Protein AF-A0A2E1HGJ3-F1 (afdb_monomer_lite)

Foldseek 3Di:
DDDDDDDDDPDDDPPPPDDDPDDPPPPPPPQLPLPPCPDPDDDDDPDDDDPDDDPPPPDPDPDDDPPPDPPPPPVPPPPPPPQDDPSNLVSQLVSQCVVVPVDPLSSQLSNQLVVQLCVQAGPVLVVQQSVLSNLLVDDDPSNVVSCVDPSNCVSVVSSVVSNVVSCVVRVD

pLDDT: mean 72.43, std 24.27, range [30.48, 98.19]

Secondary structure (DSSP, 8-state):
---------------------------------------------------PPP---------S---------------S--SS-HHHHHHHHHHHHHHHTS-HHHHHHHHHHHHHHHHHS-HHHHHHHHHHHHHTTS-SHHHHHHHHSHHHHHHHHHHHHHHHHHHHHH--

Structure (mmCIF, N/CA/C/O backbone):
data_AF-A0A2E1HGJ3-F1
#
_entry.id   AF-A0A2E1HGJ3-F1
#
loop_
_atom_site.group_PDB
_atom_site.id
_atom_site.type_symbol
_atom_site.label_atom_id
_atom_site.label_alt_id
_atom_site.label_comp_id
_atom_site.label_asym_id
_atom_site.label_entity_id
_atom_site.label_seq_id
_atom_site.pdbx_PDB_ins_code
_atom_site.Cartn_x
_atom_site.Cartn_y
_atom_site.Cartn_z
_atom_site.occupancy
_atom_site.B_iso_or_equiv
_atom_site.auth_seq_id
_atom_site.auth_comp_id
_atom_site.auth_asym_id
_atom_site.auth_atom_id
_atom_site.pdbx_PDB_model_num
ATOM 1 N N . MET A 1 1 ? 18.478 40.260 78.331 1.00 57.03 1 MET A N 1
ATOM 2 C CA . MET A 1 1 ? 17.108 39.744 78.140 1.00 57.03 1 MET A CA 1
ATOM 3 C C . MET A 1 1 ? 16.727 39.895 76.670 1.00 57.03 1 MET A C 1
ATOM 5 O O . MET A 1 1 ? 16.330 40.987 76.314 1.00 57.03 1 MET A O 1
ATOM 9 N N . GLN A 1 2 ? 16.928 38.871 75.825 1.00 48.34 2 GLN A N 1
ATOM 10 C CA . GLN A 1 2 ? 16.143 38.625 74.597 1.00 48.34 2 GLN A CA 1
ATOM 11 C C . GLN A 1 2 ? 16.548 37.272 73.971 1.00 48.34 2 GLN A C 1
ATOM 13 O O . GLN A 1 2 ? 17.575 37.146 73.321 1.00 48.34 2 GLN A O 1
ATOM 18 N N . ARG A 1 3 ? 15.727 36.268 74.282 1.00 54.94 3 ARG A N 1
ATOM 19 C CA . ARG A 1 3 ? 15.224 35.148 73.465 1.00 54.94 3 ARG A CA 1
ATOM 20 C C . ARG A 1 3 ? 16.126 34.419 72.452 1.00 54.94 3 ARG A C 1
ATOM 22 O O . ARG A 1 3 ? 16.532 34.952 71.430 1.00 54.94 3 ARG A O 1
ATOM 29 N N . ALA A 1 4 ? 16.215 33.112 72.707 1.00 54.25 4 ALA A N 1
ATOM 30 C CA . ALA A 1 4 ? 16.371 32.031 71.744 1.00 54.25 4 ALA A CA 1
ATOM 31 C C . ALA A 1 4 ? 15.448 32.164 70.522 1.00 54.25 4 ALA A C 1
ATOM 33 O O . ALA A 1 4 ? 14.306 32.579 70.693 1.00 54.25 4 ALA A O 1
ATOM 34 N N . ILE A 1 5 ? 15.923 31.707 69.358 1.00 64.44 5 ILE A N 1
ATOM 35 C CA . ILE A 1 5 ? 15.198 30.885 68.372 1.00 64.44 5 ILE A CA 1
ATOM 36 C C . ILE A 1 5 ? 16.269 30.186 67.521 1.00 64.44 5 ILE A C 1
ATOM 38 O O . ILE A 1 5 ? 17.059 30.834 66.838 1.00 64.44 5 ILE A O 1
ATOM 42 N N . GLY A 1 6 ? 16.303 28.856 67.600 1.00 47.06 6 GLY A N 1
ATOM 43 C CA . GLY A 1 6 ? 16.944 28.014 66.600 1.00 47.06 6 GLY A CA 1
ATOM 44 C C . GLY A 1 6 ? 16.008 27.801 65.410 1.00 47.06 6 GLY A C 1
ATOM 45 O O . GLY A 1 6 ? 14.801 27.654 65.584 1.00 47.06 6 GLY A O 1
ATOM 46 N N . ALA A 1 7 ? 16.582 27.762 64.214 1.00 56.44 7 ALA A N 1
ATOM 47 C CA . ALA A 1 7 ? 15.978 27.215 63.003 1.00 56.44 7 ALA A CA 1
ATOM 48 C C . ALA A 1 7 ? 17.142 26.600 62.209 1.00 56.44 7 ALA A C 1
ATOM 50 O O . ALA A 1 7 ? 18.024 27.305 61.735 1.00 56.44 7 ALA A O 1
ATOM 51 N N . ALA A 1 8 ? 17.373 25.300 62.379 1.00 51.16 8 ALA A N 1
ATOM 52 C CA . ALA A 1 8 ? 16.822 24.264 61.508 1.00 51.16 8 ALA A CA 1
ATOM 53 C C . ALA A 1 8 ? 17.373 24.401 60.080 1.00 51.16 8 ALA A C 1
ATOM 55 O O . ALA A 1 8 ? 16.848 25.137 59.248 1.00 51.16 8 ALA A O 1
ATOM 56 N N . LEU A 1 9 ? 18.467 23.667 59.848 1.00 47.12 9 LEU A N 1
ATOM 57 C CA . LEU A 1 9 ? 19.022 23.370 58.537 1.00 47.12 9 LEU A CA 1
ATOM 58 C C . LEU A 1 9 ? 17.914 22.815 57.632 1.00 47.12 9 LEU A C 1
ATOM 60 O O . LEU A 1 9 ? 17.388 21.731 57.884 1.00 47.12 9 LEU A O 1
ATOM 64 N N . LEU A 1 10 ? 17.602 23.528 56.553 1.00 51.03 10 LEU A N 1
ATOM 65 C CA . LEU A 1 10 ? 16.876 22.965 55.422 1.00 51.03 10 LEU A CA 1
ATOM 66 C C . LEU A 1 10 ? 17.868 22.171 54.569 1.00 51.03 10 LEU A C 1
ATOM 68 O O . LEU A 1 10 ? 18.541 22.706 53.691 1.00 51.03 10 LEU A O 1
ATOM 72 N N . ALA A 1 11 ? 17.954 20.876 54.861 1.00 49.97 11 ALA A N 1
ATOM 73 C CA . ALA A 1 11 ? 18.394 19.882 53.900 1.00 49.97 11 ALA A CA 1
ATOM 74 C C . ALA A 1 11 ? 17.295 19.743 52.836 1.00 49.97 11 ALA A C 1
ATOM 76 O O . ALA A 1 11 ? 16.207 19.244 53.119 1.00 49.97 11 ALA A O 1
ATOM 77 N N . ALA A 1 12 ? 17.565 20.220 51.624 1.00 53.59 12 ALA A N 1
ATOM 78 C CA . ALA A 1 12 ? 16.748 19.930 50.455 1.00 53.59 12 ALA A CA 1
ATOM 79 C C . ALA A 1 12 ? 17.093 18.516 49.952 1.00 53.59 12 ALA A C 1
ATOM 81 O O . ALA A 1 12 ? 18.246 18.285 49.580 1.00 53.59 12 ALA A O 1
ATOM 82 N N . PRO A 1 13 ? 16.153 17.554 49.923 1.00 55.56 13 PRO A N 1
ATOM 83 C CA . PRO A 1 13 ? 16.384 16.304 49.226 1.00 55.56 13 PRO A CA 1
ATOM 84 C C . PRO A 1 13 ? 16.194 16.531 47.723 1.00 55.56 13 PRO A C 1
ATOM 86 O O . PRO A 1 13 ? 15.149 17.002 47.269 1.00 55.56 13 PRO A O 1
ATOM 89 N N . MET A 1 14 ? 17.224 16.182 46.951 1.00 49.69 14 MET A N 1
ATOM 90 C CA . MET A 1 14 ? 17.119 15.978 45.512 1.00 49.69 14 MET A CA 1
ATOM 91 C C . MET A 1 14 ? 16.045 14.924 45.229 1.00 49.69 14 MET A C 1
ATOM 93 O O . MET A 1 14 ? 16.241 13.735 45.480 1.00 49.69 14 MET A O 1
ATOM 97 N N . LEU A 1 15 ? 14.916 15.368 44.683 1.00 54.06 15 LEU A N 1
ATOM 98 C CA . LEU A 1 15 ? 13.947 14.505 44.022 1.00 54.06 15 LEU A CA 1
ATOM 99 C C . LEU A 1 15 ? 14.570 13.987 42.721 1.00 54.06 15 LEU A C 1
ATOM 101 O O . LEU A 1 15 ? 14.522 14.629 41.674 1.00 54.06 15 LEU A O 1
ATOM 105 N N . LEU A 1 16 ? 15.179 12.807 42.823 1.00 50.38 16 LEU A N 1
ATOM 106 C CA . LEU A 1 16 ? 15.428 11.906 41.706 1.00 50.38 16 LEU A CA 1
ATOM 107 C C . LEU A 1 16 ? 14.074 11.507 41.106 1.00 50.38 16 LEU A C 1
ATOM 109 O O . LEU A 1 16 ? 13.358 10.672 41.654 1.00 50.38 16 LEU A O 1
ATOM 113 N N . VAL A 1 17 ? 13.728 12.121 39.976 1.00 49.94 17 VAL A N 1
ATOM 114 C CA . VAL A 1 17 ? 12.673 11.639 39.083 1.00 49.94 17 VAL A CA 1
ATOM 115 C C . VAL A 1 17 ? 13.191 10.368 38.413 1.00 49.94 17 VAL A C 1
ATOM 117 O O . VAL A 1 17 ? 13.948 10.413 37.446 1.00 49.94 17 VAL A O 1
ATOM 120 N N . THR A 1 18 ? 12.805 9.216 38.952 1.00 50.06 18 THR A N 1
ATOM 121 C CA . THR A 1 18 ? 12.893 7.928 38.267 1.00 50.06 18 THR A CA 1
ATOM 122 C C . THR A 1 18 ? 11.724 7.828 37.289 1.00 50.06 18 THR A C 1
ATOM 124 O O . THR A 1 18 ? 10.603 7.486 37.657 1.00 50.06 18 THR A O 1
ATOM 127 N N . ALA A 1 19 ? 11.972 8.150 36.020 1.00 56.72 19 ALA A N 1
ATOM 128 C CA . ALA A 1 19 ? 11.052 7.788 34.949 1.00 56.72 19 ALA A CA 1
ATOM 129 C C . ALA A 1 19 ? 11.048 6.253 34.797 1.00 56.72 19 ALA A C 1
ATOM 131 O O . ALA A 1 19 ? 12.126 5.665 34.656 1.00 56.72 19 ALA A O 1
ATOM 132 N N . PRO A 1 20 ? 9.888 5.572 34.820 1.00 54.69 20 PRO A N 1
ATOM 133 C CA . PRO A 1 20 ? 9.839 4.167 34.462 1.00 54.69 20 PRO A CA 1
ATOM 134 C C . PRO A 1 20 ? 10.105 4.016 32.961 1.00 54.69 20 PRO A C 1
ATOM 136 O O . PRO A 1 20 ? 9.352 4.488 32.111 1.00 54.69 20 PRO A O 1
ATOM 139 N N . ALA A 1 21 ? 11.191 3.315 32.647 1.00 52.03 21 ALA A N 1
ATOM 140 C CA . ALA A 1 21 ? 11.426 2.703 31.352 1.00 52.03 21 ALA A CA 1
ATOM 141 C C . ALA A 1 21 ? 10.397 1.578 31.131 1.00 52.03 21 ALA A C 1
ATOM 143 O O . ALA A 1 21 ? 10.605 0.440 31.540 1.00 52.03 21 ALA A O 1
ATOM 144 N N . SER A 1 22 ? 9.250 1.917 30.550 1.00 55.72 22 SER A N 1
ATOM 145 C CA . SER A 1 22 ? 8.246 1.026 29.942 1.00 55.72 22 SER A CA 1
ATOM 146 C C . SER A 1 22 ? 7.218 1.970 29.322 1.00 55.72 22 SER A C 1
ATOM 148 O O . SER A 1 22 ? 6.518 2.661 30.045 1.00 55.72 22 SER A O 1
ATOM 150 N N . LEU A 1 23 ? 7.199 2.199 28.013 1.00 49.28 23 LEU A N 1
ATOM 151 C CA . LEU A 1 23 ? 6.712 1.255 27.017 1.00 49.28 23 LEU A CA 1
ATOM 152 C C . LEU A 1 23 ? 7.578 1.340 25.753 1.00 49.28 23 LEU A C 1
ATOM 154 O O . LEU A 1 23 ? 7.394 2.205 24.899 1.00 49.28 23 LEU A O 1
ATOM 158 N N . ALA A 1 24 ? 8.501 0.391 25.610 1.00 42.16 24 ALA A N 1
ATOM 159 C CA . ALA A 1 24 ? 8.889 -0.069 24.289 1.00 42.16 24 ALA A CA 1
ATOM 160 C C . ALA A 1 24 ? 7.659 -0.779 23.713 1.00 42.16 24 ALA A C 1
ATOM 162 O O . ALA A 1 24 ? 7.408 -1.946 24.018 1.00 42.16 24 ALA A O 1
ATOM 163 N N . GLN A 1 25 ? 6.854 -0.056 22.931 1.00 50.91 25 GLN A N 1
ATOM 164 C CA . GLN A 1 25 ? 5.857 -0.677 22.074 1.00 50.91 25 GLN A CA 1
ATOM 165 C C . GLN A 1 25 ? 6.633 -1.451 21.004 1.00 50.91 25 GLN A C 1
ATOM 167 O O . GLN A 1 25 ? 6.995 -0.942 19.947 1.00 50.91 25 GLN A O 1
ATOM 172 N N . THR A 1 26 ? 6.948 -2.698 21.329 1.00 45.34 26 THR A N 1
ATOM 173 C CA . THR A 1 26 ? 7.200 -3.743 20.351 1.00 45.34 26 THR A CA 1
ATOM 174 C C . THR A 1 26 ? 5.879 -3.947 19.627 1.00 45.34 26 THR A C 1
ATOM 176 O O . THR A 1 26 ? 5.039 -4.744 20.031 1.00 45.34 26 THR A O 1
ATOM 179 N N . ALA A 1 27 ? 5.660 -3.168 18.568 1.00 42.31 27 ALA A N 1
ATOM 180 C CA . ALA A 1 27 ? 4.802 -3.644 17.503 1.00 42.31 27 ALA A CA 1
ATOM 181 C C . ALA A 1 27 ? 5.418 -4.981 17.059 1.00 42.31 27 ALA A C 1
ATOM 183 O O . ALA A 1 27 ? 6.603 -4.994 16.698 1.00 42.31 27 ALA A O 1
ATOM 184 N N . PRO A 1 28 ? 4.702 -6.117 17.135 1.00 46.12 28 PRO A N 1
ATOM 185 C CA . PRO A 1 28 ? 5.143 -7.275 16.388 1.00 46.12 28 PRO A CA 1
ATOM 186 C C . PRO A 1 28 ? 5.260 -6.798 14.946 1.00 46.12 28 PRO A C 1
ATOM 188 O O . PRO A 1 28 ? 4.331 -6.196 14.404 1.00 46.12 28 PRO A O 1
ATOM 191 N N . GLY A 1 29 ? 6.439 -6.994 14.363 1.00 40.25 29 GLY A N 1
ATOM 192 C CA . GLY A 1 29 ? 6.615 -6.897 12.932 1.00 40.25 29 GLY A CA 1
ATOM 193 C C . GLY A 1 29 ? 5.656 -7.888 12.299 1.00 40.25 29 GLY A C 1
ATOM 194 O O . GLY A 1 29 ? 5.995 -9.052 12.109 1.00 40.25 29 GLY A O 1
ATOM 195 N N . ILE A 1 30 ? 4.446 -7.424 11.998 1.00 42.12 30 ILE A N 1
ATOM 196 C CA . ILE A 1 30 ? 3.634 -7.995 10.948 1.00 42.12 30 ILE A CA 1
ATOM 197 C C . ILE A 1 30 ? 4.431 -7.641 9.706 1.00 42.12 30 ILE A C 1
ATOM 199 O O . ILE A 1 30 ? 4.349 -6.539 9.161 1.00 42.12 30 ILE A O 1
ATOM 203 N N . ALA A 1 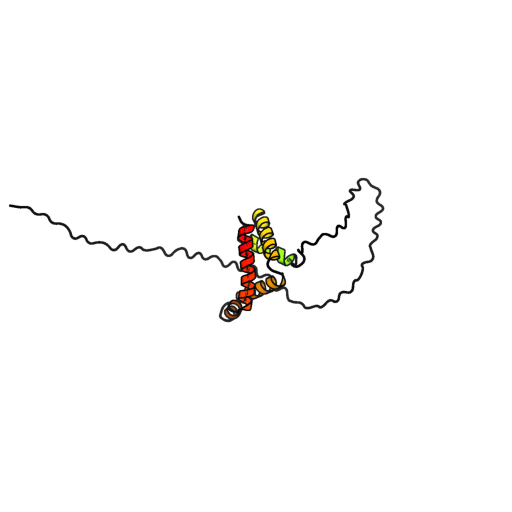31 ? 5.320 -8.565 9.338 1.00 39.59 31 ALA A N 1
ATOM 204 C CA . ALA A 1 31 ? 5.765 -8.657 7.972 1.00 39.59 31 ALA A CA 1
ATOM 205 C C . ALA A 1 31 ? 4.503 -8.508 7.111 1.00 39.59 31 ALA A C 1
ATOM 207 O O . ALA A 1 31 ? 3.505 -9.179 7.408 1.00 39.59 31 ALA A O 1
ATOM 208 N N . PRO A 1 32 ? 4.496 -7.636 6.085 1.00 49.41 32 PRO A N 1
ATOM 209 C CA . PRO A 1 32 ? 3.466 -7.765 5.069 1.00 49.41 32 PRO A CA 1
ATOM 210 C C . PRO A 1 32 ? 3.467 -9.243 4.661 1.00 49.41 32 PRO A C 1
ATOM 212 O O . PRO A 1 32 ? 4.563 -9.822 4.600 1.00 49.41 32 PRO A O 1
ATOM 215 N N . PRO A 1 33 ? 2.300 -9.886 4.460 1.00 37.84 33 PRO A N 1
ATOM 216 C CA . PRO A 1 33 ? 2.304 -11.246 3.958 1.00 37.84 33 PRO A CA 1
ATOM 217 C C . PRO A 1 33 ? 3.245 -11.241 2.765 1.00 37.84 33 PRO A C 1
ATOM 219 O O . PRO A 1 33 ? 3.137 -10.380 1.887 1.00 37.84 33 PRO A O 1
ATOM 222 N N . ALA A 1 34 ? 4.256 -12.106 2.823 1.00 37.91 34 ALA A N 1
ATOM 223 C CA . ALA A 1 34 ? 5.098 -12.373 1.685 1.00 37.91 34 ALA A CA 1
ATOM 224 C C . ALA A 1 34 ? 4.131 -12.839 0.599 1.00 37.91 34 ALA A C 1
ATOM 226 O O . ALA A 1 34 ? 3.719 -13.998 0.591 1.00 37.91 34 ALA A O 1
ATOM 227 N N . VAL A 1 35 ? 3.693 -11.901 -0.245 1.00 44.31 35 VAL A N 1
ATOM 228 C CA . VAL A 1 35 ? 3.033 -12.201 -1.503 1.00 44.31 35 VAL A CA 1
ATOM 229 C C . VAL A 1 35 ? 4.019 -13.133 -2.165 1.00 44.31 35 VAL A C 1
ATOM 231 O O . VAL A 1 35 ? 5.175 -12.764 -2.395 1.00 44.31 35 VAL A O 1
ATOM 234 N N . GLY A 1 36 ? 3.605 -14.394 -2.272 1.00 32.97 36 GLY A N 1
ATOM 235 C CA . GLY A 1 36 ? 4.459 -15.455 -2.754 1.00 32.97 36 GLY A CA 1
ATOM 236 C C . GLY A 1 36 ? 5.129 -14.970 -4.024 1.00 32.97 36 GLY A C 1
ATOM 237 O O . GLY A 1 36 ? 4.485 -14.344 -4.867 1.00 32.97 36 GLY A O 1
ATOM 238 N N . ALA A 1 37 ? 6.428 -15.229 -4.128 1.00 37.50 37 ALA A N 1
ATOM 239 C CA . ALA A 1 37 ? 7.164 -15.110 -5.366 1.00 37.50 37 ALA A 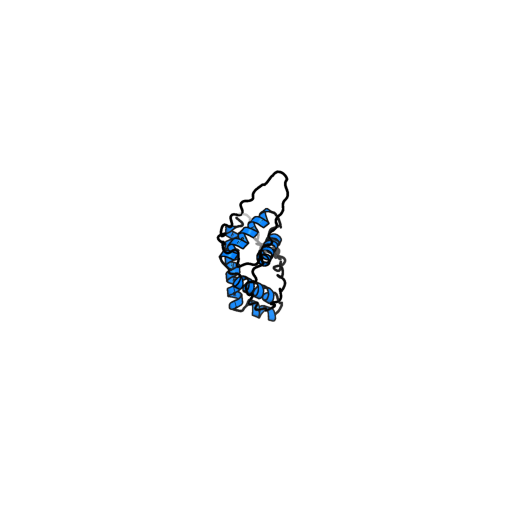CA 1
ATOM 240 C C . ALA A 1 37 ? 6.470 -15.993 -6.416 1.00 37.50 37 ALA A C 1
ATOM 242 O O . ALA A 1 37 ? 6.810 -17.160 -6.603 1.00 37.50 37 ALA A O 1
ATOM 243 N N . GLY A 1 38 ? 5.447 -15.440 -7.066 1.00 32.28 38 GLY A N 1
ATOM 244 C CA . GLY A 1 38 ? 4.909 -15.924 -8.314 1.00 32.28 38 GLY A CA 1
ATOM 245 C C . GLY A 1 38 ? 6.033 -15.745 -9.307 1.00 32.28 38 GLY A C 1
ATOM 246 O O . GLY A 1 38 ? 6.346 -14.632 -9.721 1.00 32.28 38 GLY A O 1
ATOM 247 N N . THR A 1 39 ? 6.721 -16.845 -9.586 1.00 32.59 39 THR A N 1
ATOM 248 C CA . THR A 1 39 ? 7.809 -16.909 -10.546 1.00 32.59 39 THR A CA 1
ATOM 249 C C . THR A 1 39 ? 7.398 -16.194 -11.823 1.00 32.59 39 THR A C 1
ATOM 251 O O . THR A 1 39 ? 6.398 -16.562 -12.444 1.00 32.59 39 THR A O 1
ATOM 254 N N . ALA A 1 40 ? 8.197 -15.206 -12.217 1.00 39.56 40 ALA A N 1
ATOM 255 C CA . ALA A 1 40 ? 8.213 -14.661 -13.560 1.00 39.56 40 ALA A CA 1
ATOM 256 C C . ALA A 1 40 ? 8.527 -15.800 -14.545 1.00 39.56 40 ALA A C 1
ATOM 258 O O . ALA A 1 40 ? 9.680 -16.098 -14.847 1.00 39.56 40 ALA A O 1
ATOM 259 N N . GLY A 1 41 ? 7.480 -16.482 -14.999 1.00 30.48 41 GLY A N 1
ATOM 260 C CA . GLY A 1 41 ? 7.501 -17.338 -16.170 1.00 30.48 41 GLY A CA 1
ATOM 261 C C . GLY A 1 41 ? 7.234 -16.460 -17.380 1.00 30.48 41 GLY A C 1
ATOM 262 O O . GLY A 1 41 ? 6.092 -16.097 -17.645 1.00 30.48 41 GLY A O 1
ATOM 263 N N . GLY A 1 42 ? 8.294 -16.089 -18.094 1.00 36.72 42 GLY A N 1
ATOM 264 C CA . GLY A 1 42 ? 8.163 -15.476 -19.405 1.00 36.72 42 GLY A CA 1
ATOM 265 C C . GLY A 1 42 ? 7.474 -16.436 -20.372 1.00 36.72 42 GLY A C 1
ATOM 266 O O . GLY A 1 42 ? 7.920 -17.565 -20.559 1.00 36.72 42 GLY A O 1
ATOM 267 N N . ALA A 1 43 ? 6.416 -15.964 -21.018 1.00 34.41 43 ALA A N 1
ATOM 268 C CA . ALA A 1 43 ? 5.947 -16.500 -22.282 1.00 34.41 43 ALA A CA 1
ATOM 269 C C . ALA A 1 43 ? 5.320 -15.348 -23.063 1.00 34.41 43 ALA A C 1
ATOM 271 O O . ALA A 1 43 ? 4.207 -14.910 -22.780 1.00 34.41 43 ALA A O 1
ATOM 272 N N . GLY A 1 44 ? 6.057 -14.848 -24.055 1.00 38.91 44 GLY A N 1
ATOM 273 C CA . GLY A 1 44 ? 5.430 -14.153 -25.164 1.00 38.91 44 GLY A CA 1
ATOM 274 C C . GLY A 1 44 ? 4.422 -15.106 -25.797 1.00 38.91 44 GLY A C 1
ATOM 275 O O . GLY A 1 44 ? 4.799 -16.143 -26.337 1.00 38.91 44 GLY A O 1
ATOM 276 N N . ALA A 1 45 ? 3.146 -14.760 -25.700 1.00 36.59 45 ALA A N 1
ATOM 277 C CA . ALA A 1 45 ? 2.088 -15.373 -26.475 1.00 36.59 45 ALA A CA 1
ATOM 278 C C . ALA A 1 45 ? 1.520 -14.289 -27.390 1.00 36.59 45 ALA A C 1
ATOM 280 O O . ALA A 1 45 ? 0.631 -13.527 -27.019 1.00 36.59 45 ALA A O 1
ATOM 281 N N . THR A 1 46 ? 2.046 -14.224 -28.610 1.00 39.56 46 THR A N 1
ATOM 282 C CA . THR A 1 46 ? 1.302 -13.722 -29.764 1.00 39.56 46 THR A CA 1
ATOM 283 C C . THR A 1 46 ? 0.129 -14.678 -30.005 1.00 39.56 46 THR A C 1
ATOM 285 O O . THR A 1 46 ? 0.188 -15.593 -30.823 1.00 39.56 46 THR A O 1
ATOM 288 N N . GLY A 1 47 ? -0.929 -14.518 -29.211 1.00 32.41 47 GLY A N 1
ATOM 289 C CA . GLY A 1 47 ? -2.177 -15.253 -29.352 1.00 32.41 47 GLY A CA 1
ATOM 290 C C . GLY A 1 47 ? -3.014 -14.629 -30.456 1.00 32.41 47 GLY A C 1
ATOM 291 O O . GLY A 1 47 ? -3.725 -13.656 -30.226 1.00 32.41 47 GLY A O 1
ATOM 292 N N . ASN A 1 48 ? -2.920 -15.188 -31.660 1.00 42.22 48 ASN A N 1
ATOM 293 C CA . ASN A 1 48 ? -3.895 -14.946 -32.713 1.00 42.22 48 ASN A CA 1
ATOM 294 C C . ASN A 1 48 ? -5.307 -15.244 -32.195 1.00 42.22 48 ASN A C 1
ATOM 296 O O . ASN A 1 48 ? -5.536 -16.255 -31.529 1.00 42.22 48 ASN A O 1
ATOM 300 N N . ALA A 1 49 ? -6.244 -14.369 -32.554 1.00 41.50 49 ALA A N 1
ATOM 301 C CA . ALA A 1 49 ? -7.672 -14.544 -32.366 1.00 41.50 49 ALA A CA 1
ATOM 302 C C . ALA A 1 49 ? -8.131 -15.902 -32.925 1.00 41.50 49 ALA A C 1
ATOM 304 O O . ALA A 1 49 ? -8.281 -16.078 -34.133 1.00 41.50 49 ALA A O 1
ATOM 305 N N . ALA A 1 50 ? -8.378 -16.858 -32.035 1.00 34.09 50 ALA A N 1
ATOM 306 C CA . ALA A 1 50 ? -9.241 -17.987 -32.321 1.00 34.09 50 ALA A CA 1
ATOM 307 C C . ALA A 1 50 ? -10.639 -17.595 -31.847 1.00 34.09 50 ALA A C 1
ATOM 309 O O . ALA A 1 50 ? -10.967 -17.671 -30.664 1.00 34.09 50 ALA A O 1
ATOM 310 N N . ALA A 1 51 ? -11.443 -17.113 -32.792 1.00 37.66 51 ALA A N 1
ATOM 311 C CA . ALA A 1 51 ? -12.880 -17.018 -32.634 1.00 37.66 51 ALA A CA 1
ATOM 312 C C . ALA A 1 51 ? -13.419 -18.402 -32.244 1.00 37.66 51 ALA A C 1
ATOM 314 O O . ALA A 1 51 ? -13.344 -19.346 -33.032 1.00 37.66 51 ALA A O 1
ATOM 315 N N . SER A 1 52 ? -13.957 -18.531 -31.034 1.00 39.53 52 SER A N 1
ATOM 316 C CA . SER A 1 52 ? -14.795 -19.675 -30.690 1.00 39.53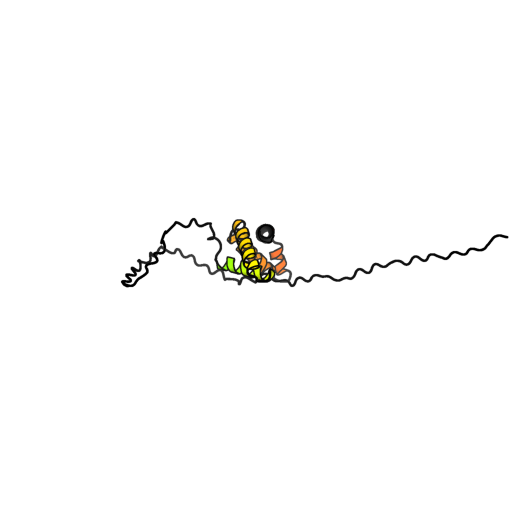 52 SER A CA 1
ATOM 317 C C . SER A 1 52 ? -16.047 -19.619 -31.574 1.00 39.53 52 SER A C 1
ATOM 319 O O . SER A 1 52 ? -16.764 -18.615 -31.519 1.00 39.53 52 SER A O 1
ATOM 321 N N . PRO A 1 53 ? -16.342 -20.639 -32.400 1.00 44.62 53 PRO A N 1
ATOM 322 C CA . PRO A 1 53 ? -17.620 -20.700 -33.089 1.00 44.62 53 PRO A CA 1
ATOM 323 C 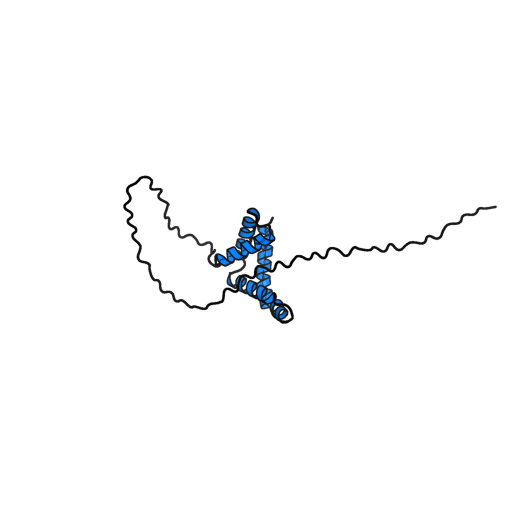C . PRO A 1 53 ? -18.720 -20.819 -32.034 1.00 44.62 53 PRO A C 1
ATOM 325 O O . PRO A 1 53 ? -18.625 -21.616 -31.099 1.00 44.62 53 PRO A O 1
ATOM 328 N N . GLY A 1 54 ? -19.735 -19.965 -32.166 1.00 40.28 54 GLY A N 1
ATOM 329 C CA . GLY A 1 54 ? -20.850 -19.880 -31.239 1.00 40.28 54 GLY A CA 1
ATOM 330 C C . GLY A 1 54 ? -21.483 -21.247 -31.005 1.00 40.28 54 GLY A C 1
ATOM 331 O O . GLY A 1 54 ? -21.979 -21.886 -31.933 1.00 40.28 54 GLY A O 1
ATOM 332 N N . ALA A 1 55 ? -21.493 -21.673 -29.745 1.00 41.41 55 ALA A N 1
ATOM 333 C CA . ALA A 1 55 ? -22.399 -22.708 -29.292 1.00 41.41 55 ALA A CA 1
ATOM 334 C C . ALA A 1 55 ? -23.823 -22.148 -29.408 1.00 41.41 55 ALA A C 1
ATOM 336 O O . ALA A 1 55 ? -24.306 -21.418 -28.543 1.00 41.41 55 ALA A O 1
ATOM 337 N N . ALA A 1 56 ? -24.480 -22.459 -30.522 1.00 44.97 56 ALA A N 1
ATOM 338 C CA . ALA A 1 56 ? -25.919 -22.348 -30.659 1.00 44.97 56 ALA A CA 1
ATOM 339 C C . ALA A 1 56 ? -26.564 -23.360 -29.700 1.00 44.97 56 ALA A C 1
ATOM 341 O O . ALA A 1 56 ? -26.862 -24.491 -30.072 1.00 44.97 56 ALA A O 1
ATOM 342 N N . SER A 1 57 ? -26.750 -22.968 -28.441 1.00 52.38 57 SER A N 1
ATOM 343 C CA . SER A 1 57 ? -27.571 -23.723 -27.497 1.00 52.38 57 SER A CA 1
ATOM 344 C C . SER A 1 57 ? -29.041 -23.481 -27.831 1.00 52.38 57 SER A C 1
ATOM 346 O O . SER A 1 57 ? -29.698 -22.623 -27.244 1.00 52.38 57 SER A O 1
ATOM 348 N N . THR A 1 58 ? -29.572 -24.229 -28.798 1.00 46.31 58 THR A N 1
ATOM 349 C CA . THR A 1 58 ? -31.019 -24.386 -28.973 1.00 46.31 58 THR A CA 1
ATOM 350 C C . THR A 1 58 ? -31.546 -25.273 -27.851 1.00 46.31 58 THR A C 1
ATOM 352 O O . THR A 1 58 ? -31.612 -26.493 -27.979 1.00 46.31 58 THR A O 1
ATOM 355 N N . LEU A 1 59 ? -31.898 -24.657 -26.725 1.00 55.34 59 LEU A N 1
ATOM 356 C CA . LEU A 1 59 ? -32.695 -25.296 -25.686 1.00 55.34 59 LEU A CA 1
ATOM 357 C C . LEU A 1 59 ? -34.171 -25.061 -26.022 1.00 55.34 59 LEU A C 1
ATOM 359 O O . LEU A 1 59 ? -34.755 -24.045 -25.653 1.00 55.34 59 LEU A O 1
ATOM 363 N N . THR A 1 60 ? -34.776 -25.995 -26.754 1.00 49.28 60 THR A N 1
ATOM 364 C CA . THR A 1 60 ? -36.237 -26.118 -26.827 1.00 49.28 60 THR A CA 1
ATOM 365 C C . THR A 1 60 ? -36.725 -26.741 -25.524 1.00 49.28 60 THR A C 1
ATOM 367 O O . THR A 1 60 ? -36.730 -27.961 -25.371 1.00 49.28 60 THR A O 1
ATOM 370 N N . GLY A 1 61 ? -37.081 -25.885 -24.568 1.00 45.34 61 GLY A N 1
ATOM 371 C CA . GLY A 1 61 ? -37.781 -26.251 -23.343 1.00 45.34 61 GLY A CA 1
ATOM 372 C C . GLY A 1 61 ? -39.034 -25.397 -23.200 1.00 45.34 61 GLY A C 1
ATOM 373 O O . GLY A 1 61 ? -38.962 -24.250 -22.766 1.00 45.34 61 GLY A O 1
ATOM 374 N N . GLU A 1 62 ? -40.177 -25.951 -23.593 1.00 52.62 62 GLU A N 1
ATOM 375 C CA . GLU A 1 62 ? -41.504 -25.432 -23.267 1.00 52.62 62 GLU A CA 1
ATOM 376 C C . GLU A 1 62 ? -41.732 -25.547 -21.753 1.00 52.62 62 GLU A C 1
ATOM 378 O O . GLU A 1 62 ? -41.790 -26.647 -21.208 1.00 52.62 62 GLU A O 1
ATOM 383 N N . GLY A 1 63 ? -41.844 -24.412 -21.059 1.00 49.53 63 GLY A N 1
ATOM 384 C CA . GLY A 1 63 ? -42.180 -24.402 -19.635 1.00 49.53 63 GLY A CA 1
ATOM 385 C C . GLY A 1 63 ? -41.956 -23.058 -18.942 1.00 49.53 63 GLY A C 1
ATOM 386 O O . GLY A 1 63 ? -40.866 -22.786 -18.464 1.00 49.53 63 GLY A O 1
ATOM 387 N N . ALA A 1 64 ? -43.012 -22.239 -18.915 1.00 51.59 64 ALA A N 1
ATOM 388 C CA . ALA A 1 64 ? -43.339 -21.162 -17.970 1.00 51.59 64 ALA A CA 1
ATOM 389 C C . ALA A 1 64 ? -42.198 -20.423 -17.225 1.00 51.59 64 ALA A C 1
ATOM 391 O O . ALA A 1 64 ? -41.627 -20.924 -16.262 1.00 51.59 64 ALA A O 1
ATOM 392 N N . GLY A 1 65 ? -42.016 -19.141 -17.578 1.00 52.88 65 GLY A N 1
ATOM 393 C CA . GLY A 1 65 ? -41.298 -18.154 -16.760 1.00 52.88 65 GLY A CA 1
ATOM 394 C C . GLY A 1 65 ? -40.004 -17.628 -17.379 1.00 52.88 65 GLY A C 1
ATOM 395 O O . GLY A 1 65 ? -38.956 -17.677 -16.745 1.00 52.88 65 GLY A O 1
ATOM 396 N N . ALA A 1 66 ? -40.058 -17.109 -18.610 1.00 57.06 66 ALA A N 1
ATOM 397 C CA . ALA A 1 66 ? -38.918 -16.445 -19.238 1.00 57.06 66 ALA A CA 1
ATOM 398 C C . ALA A 1 66 ? -38.632 -15.098 -18.550 1.00 57.06 66 ALA A C 1
ATOM 400 O O . ALA A 1 66 ? -39.073 -14.042 -19.003 1.00 57.06 66 ALA A O 1
ATOM 401 N N . VAL A 1 67 ? -37.882 -15.126 -17.448 1.00 63.75 67 VAL A N 1
ATOM 402 C CA . VAL A 1 67 ? -37.197 -13.933 -16.950 1.00 63.75 67 VAL A CA 1
ATOM 403 C C . VAL A 1 67 ? -36.091 -13.633 -17.959 1.00 63.75 67 VAL A C 1
ATOM 405 O O . VAL A 1 67 ? -35.027 -14.249 -17.953 1.00 63.75 67 VAL A O 1
ATOM 408 N N . ARG A 1 68 ? -36.381 -12.748 -18.913 1.00 66.25 68 ARG A N 1
ATOM 409 C CA . ARG A 1 68 ? -35.401 -12.285 -19.894 1.00 66.25 68 ARG A CA 1
ATOM 410 C C . ARG A 1 68 ? -34.454 -11.332 -19.169 1.00 66.25 68 ARG A C 1
ATOM 412 O O . ARG A 1 68 ? -34.810 -10.182 -18.934 1.00 66.25 68 ARG A O 1
ATOM 419 N N . PHE A 1 69 ? -33.274 -11.812 -18.782 1.00 61.19 69 PHE A N 1
ATOM 420 C CA . PHE A 1 69 ? -32.199 -10.915 -18.367 1.00 61.19 69 PHE A CA 1
ATOM 421 C C . PHE A 1 69 ? -31.846 -10.024 -19.565 1.00 61.19 69 PHE A C 1
ATOM 423 O O . PHE A 1 69 ? -31.653 -10.560 -20.663 1.00 61.19 69 PHE A O 1
ATOM 430 N N . PRO A 1 70 ? -31.810 -8.690 -19.410 1.00 65.38 70 PRO A N 1
ATOM 431 C CA . PRO A 1 70 ? -31.338 -7.820 -20.472 1.00 65.38 70 PRO A CA 1
ATOM 432 C C . PRO A 1 70 ? -29.880 -8.180 -20.766 1.00 65.38 70 PRO A C 1
ATOM 434 O O . PRO A 1 70 ? -28.995 -7.977 -19.941 1.00 65.38 70 PRO A O 1
ATOM 437 N N . THR A 1 71 ? -29.632 -8.761 -21.939 1.00 61.06 71 THR A N 1
ATOM 438 C CA . THR A 1 71 ? -28.291 -8.877 -22.516 1.00 61.06 71 THR A CA 1
ATOM 439 C C . THR A 1 71 ? -28.007 -7.595 -23.287 1.00 61.06 71 THR A C 1
ATOM 441 O O . THR A 1 71 ? -27.773 -7.620 -24.495 1.00 61.06 71 THR A O 1
ATOM 444 N N . ASP A 1 72 ? -28.102 -6.455 -22.610 1.00 49.41 72 ASP A N 1
ATOM 445 C CA . ASP A 1 72 ? -27.475 -5.256 -23.128 1.00 49.41 72 ASP A CA 1
ATOM 446 C C . ASP A 1 72 ? -25.976 -5.498 -22.985 1.00 49.41 72 ASP A C 1
ATOM 448 O O . ASP A 1 72 ? -25.406 -5.396 -21.898 1.00 49.41 72 ASP A O 1
ATOM 452 N N . ALA A 1 73 ? -25.333 -5.858 -24.098 1.00 61.16 73 ALA A N 1
ATOM 453 C CA . ALA A 1 73 ? -23.915 -5.608 -24.291 1.00 61.16 73 ALA A CA 1
ATOM 454 C C . ALA A 1 73 ? -23.734 -4.085 -24.358 1.00 61.16 73 ALA A C 1
ATOM 456 O O . ALA A 1 73 ? -23.428 -3.513 -25.400 1.00 61.16 73 ALA A O 1
ATOM 457 N N . GLY A 1 74 ? -24.011 -3.411 -23.241 1.00 53.56 74 GLY A N 1
ATOM 458 C CA . GLY A 1 74 ? -23.418 -2.123 -22.988 1.00 53.56 74 GLY A CA 1
ATOM 459 C C . GLY A 1 74 ? -21.927 -2.380 -23.019 1.00 53.56 74 GLY A C 1
ATOM 460 O O . GLY A 1 74 ? -21.441 -3.223 -22.264 1.00 53.56 74 GLY A O 1
ATOM 461 N N . GLU A 1 75 ? -21.231 -1.706 -23.931 1.00 55.84 75 GLU A N 1
ATOM 462 C CA . GLU A 1 75 ? -19.805 -1.451 -23.800 1.00 55.84 75 GLU A CA 1
ATOM 463 C C . GLU A 1 75 ? -19.642 -0.899 -22.384 1.00 55.84 75 GLU A C 1
ATOM 465 O O . GLU A 1 75 ? -19.966 0.261 -22.106 1.00 55.84 75 GLU A O 1
ATOM 470 N N . ALA A 1 76 ? -19.313 -1.783 -21.443 1.00 54.06 76 ALA A N 1
ATOM 471 C CA . ALA A 1 76 ? -19.041 -1.388 -20.088 1.00 54.06 76 ALA A CA 1
ATOM 472 C C . ALA A 1 76 ? -17.845 -0.475 -20.255 1.00 54.06 76 ALA A C 1
ATOM 474 O O . ALA A 1 76 ? -16.765 -0.948 -20.600 1.00 54.06 76 ALA A O 1
ATOM 475 N N . ALA A 1 77 ? -18.060 0.832 -20.101 1.00 51.31 77 ALA A N 1
ATOM 476 C CA . ALA A 1 77 ? -16.970 1.761 -19.937 1.00 51.31 77 ALA A CA 1
ATOM 477 C C . ALA A 1 77 ? -16.134 1.166 -18.807 1.00 51.31 77 ALA A C 1
ATOM 479 O O . ALA A 1 77 ? -16.548 1.175 -17.643 1.00 51.31 77 ALA A O 1
ATOM 480 N N . SER A 1 78 ? -15.020 0.536 -19.174 1.00 44.06 78 SER A N 1
ATOM 481 C CA . SER A 1 78 ? -14.046 0.064 -18.226 1.00 44.06 78 SER A CA 1
ATOM 482 C C . SER A 1 78 ? -13.548 1.341 -17.575 1.00 44.06 78 SER A C 1
ATOM 484 O O . SER A 1 78 ? -12.670 2.020 -18.100 1.00 44.06 78 SER A O 1
ATOM 486 N N . ILE A 1 79 ? -14.121 1.704 -16.426 1.00 45.88 79 ILE A N 1
ATOM 487 C CA . ILE A 1 79 ? -13.293 2.301 -15.386 1.00 45.88 79 ILE A CA 1
ATOM 488 C C . ILE A 1 79 ? -12.131 1.324 -15.314 1.00 45.88 79 ILE A C 1
ATOM 490 O O . ILE A 1 79 ? -12.397 0.146 -15.070 1.00 45.88 79 ILE A O 1
ATOM 494 N N . THR A 1 80 ? -10.925 1.756 -15.677 1.00 46.16 80 THR A N 1
ATOM 495 C CA . THR A 1 80 ? -9.738 0.914 -15.844 1.00 46.16 80 THR A CA 1
ATOM 496 C C . THR A 1 80 ? -9.345 0.266 -14.510 1.00 46.16 80 THR A C 1
ATOM 498 O O . THR A 1 80 ? -8.355 0.588 -13.879 1.00 46.16 80 THR A O 1
ATOM 501 N N . ARG A 1 81 ? -10.164 -0.681 -14.062 1.00 51.81 81 ARG A N 1
ATOM 502 C CA . ARG A 1 81 ? -9.927 -1.728 -13.075 1.00 51.81 81 ARG A CA 1
ATOM 503 C C . ARG A 1 81 ? -9.528 -2.965 -13.877 1.00 51.81 81 ARG A C 1
ATOM 505 O O . ARG A 1 81 ? -10.136 -4.026 -13.792 1.00 51.81 81 ARG A O 1
ATOM 512 N N . THR A 1 82 ? -8.578 -2.761 -14.779 1.00 57.06 82 THR A N 1
ATOM 513 C CA . THR A 1 82 ? -8.035 -3.783 -15.680 1.00 57.06 82 THR A CA 1
ATOM 514 C C . THR A 1 82 ? -6.521 -3.877 -15.524 1.00 57.06 82 THR A C 1
ATOM 516 O O . THR A 1 82 ? -5.953 -4.908 -15.858 1.00 57.06 82 THR A O 1
ATOM 519 N N . ASP A 1 83 ? -5.883 -2.871 -14.922 1.00 82.94 83 ASP A N 1
ATOM 520 C CA . ASP A 1 83 ? -4.430 -2.861 -14.740 1.00 82.94 83 ASP A CA 1
ATOM 521 C C . ASP A 1 83 ? -3.980 -3.744 -13.567 1.00 82.94 83 ASP A C 1
ATOM 523 O O . ASP A 1 83 ? -2.874 -4.275 -13.579 1.00 82.94 83 ASP A O 1
ATOM 527 N N . TYR A 1 84 ? -4.848 -3.964 -12.572 1.00 91.56 84 TYR A N 1
ATOM 528 C CA . TYR A 1 84 ? -4.553 -4.838 -11.437 1.00 91.56 84 TYR A CA 1
ATOM 529 C C . TYR A 1 84 ? -5.216 -6.213 -11.589 1.00 91.56 84 TYR A C 1
ATOM 531 O O . TYR A 1 84 ? -6.444 -6.291 -11.714 1.00 91.56 84 TYR A O 1
ATOM 539 N N . PRO A 1 85 ? -4.453 -7.320 -11.507 1.00 93.69 85 PRO A N 1
ATOM 540 C CA . PRO A 1 85 ? -5.036 -8.653 -11.481 1.00 93.69 85 PRO A CA 1
ATOM 541 C C . PRO A 1 85 ? -5.812 -8.860 -10.179 1.00 93.69 85 PRO A C 1
ATOM 543 O O . PRO A 1 85 ? -5.384 -8.418 -9.113 1.00 93.69 85 PRO A O 1
ATOM 546 N N . THR A 1 86 ? -6.927 -9.594 -10.240 1.00 94.12 86 THR A N 1
ATOM 547 C CA . THR A 1 86 ? -7.794 -9.854 -9.074 1.00 94.12 86 THR A CA 1
ATOM 548 C C . THR A 1 86 ? -7.033 -10.433 -7.883 1.00 94.12 86 THR A C 1
ATOM 550 O O . THR A 1 86 ? -7.367 -10.124 -6.743 1.00 94.12 86 THR A O 1
ATOM 553 N N . THR A 1 87 ? -5.994 -11.231 -8.132 1.00 94.69 87 THR A N 1
ATOM 554 C CA . THR A 1 87 ? -5.121 -11.771 -7.084 1.00 94.69 87 THR A CA 1
ATOM 555 C C . THR A 1 87 ? -4.401 -10.667 -6.312 1.00 94.69 87 THR A C 1
ATOM 557 O O . THR A 1 87 ? -4.450 -10.677 -5.092 1.00 94.69 87 THR A O 1
ATOM 560 N N . ALA A 1 88 ? -3.832 -9.662 -6.988 1.00 94.38 88 ALA A N 1
ATOM 561 C CA . ALA A 1 88 ? -3.154 -8.545 -6.323 1.00 94.38 88 ALA A CA 1
ATOM 562 C C . ALA A 1 88 ? -4.123 -7.690 -5.493 1.00 94.38 88 ALA A C 1
ATOM 564 O O . ALA A 1 88 ? -3.788 -7.265 -4.388 1.00 94.38 88 ALA A O 1
ATOM 565 N N . ILE A 1 89 ? -5.340 -7.479 -6.006 1.00 95.19 89 ILE A N 1
ATOM 566 C CA . ILE A 1 89 ? -6.409 -6.791 -5.270 1.00 95.19 89 ILE A CA 1
ATOM 567 C C . ILE A 1 89 ? -6.733 -7.563 -3.987 1.00 95.19 89 ILE A C 1
ATOM 569 O O . ILE A 1 89 ? -6.737 -7.001 -2.893 1.00 95.19 89 ILE A O 1
ATOM 573 N N . ALA A 1 90 ? -6.992 -8.865 -4.122 1.00 96.44 90 ALA A N 1
ATOM 574 C CA . ALA A 1 90 ? -7.364 -9.723 -3.009 1.00 96.44 90 ALA A CA 1
ATOM 575 C C . ALA A 1 90 ? -6.253 -9.792 -1.953 1.00 96.44 90 ALA A C 1
ATOM 577 O O . ALA A 1 90 ? -6.531 -9.592 -0.774 1.00 96.44 90 ALA A O 1
ATOM 578 N N . ASP A 1 91 ? -5.003 -9.992 -2.370 1.00 95.31 91 ASP A N 1
ATOM 579 C CA . ASP A 1 91 ? -3.850 -10.070 -1.473 1.00 95.31 91 ASP A CA 1
ATOM 580 C C . ASP A 1 91 ? -3.672 -8.777 -0.666 1.00 95.31 91 ASP A C 1
ATOM 582 O O . ASP A 1 91 ? -3.470 -8.828 0.550 1.00 95.31 91 ASP A O 1
ATOM 586 N N . TYR A 1 92 ? -3.818 -7.611 -1.309 1.00 95.94 92 TYR A N 1
ATOM 587 C CA . TYR A 1 92 ? -3.777 -6.324 -0.615 1.00 95.94 92 TYR A CA 1
ATOM 588 C C . TYR A 1 92 ? -4.904 -6.203 0.417 1.00 95.94 92 TYR A C 1
ATOM 590 O O . TYR A 1 92 ? -4.658 -5.838 1.570 1.00 95.94 92 TYR A O 1
ATOM 598 N N . VAL A 1 93 ? -6.145 -6.509 0.023 1.00 97.38 93 VAL A N 1
ATOM 599 C CA . VAL A 1 93 ? -7.313 -6.374 0.905 1.00 97.38 93 VAL A CA 1
ATOM 600 C C . VAL A 1 93 ? -7.208 -7.331 2.093 1.00 97.38 93 VAL A C 1
ATOM 602 O O . VAL A 1 93 ? -7.454 -6.913 3.223 1.00 97.38 93 VAL A O 1
ATOM 605 N N . PHE A 1 94 ? -6.780 -8.579 1.882 1.00 97.50 94 PHE A N 1
ATOM 606 C CA . PHE A 1 94 ? -6.558 -9.536 2.968 1.00 97.50 94 PHE A CA 1
ATOM 607 C C . PHE A 1 94 ? -5.452 -9.080 3.923 1.00 97.50 94 PHE A C 1
ATOM 609 O O . PHE A 1 94 ? -5.639 -9.140 5.138 1.00 97.50 94 PHE A O 1
ATOM 616 N N . ALA A 1 95 ? -4.341 -8.555 3.398 1.00 96.25 95 ALA A N 1
ATOM 617 C CA . ALA A 1 95 ? -3.270 -7.999 4.221 1.00 96.25 95 ALA A CA 1
ATOM 618 C C . ALA A 1 95 ? -3.756 -6.818 5.079 1.00 96.25 95 ALA A C 1
ATOM 620 O O . ALA A 1 95 ? -3.462 -6.756 6.271 1.00 96.25 95 ALA A O 1
ATOM 621 N N . CYS A 1 96 ? -4.531 -5.906 4.489 1.00 97.69 96 CYS A N 1
ATOM 622 C CA . CYS A 1 96 ? -5.115 -4.770 5.196 1.00 97.69 96 CYS A CA 1
ATOM 623 C C . CYS A 1 96 ? -6.102 -5.216 6.284 1.00 97.69 96 CYS A C 1
ATOM 625 O O . CYS A 1 96 ? -6.081 -4.697 7.399 1.00 97.69 96 CYS A O 1
ATOM 627 N N . MET A 1 97 ? -6.953 -6.206 6.004 1.00 98.06 97 MET A N 1
ATOM 628 C CA . MET A 1 97 ? -7.906 -6.711 6.993 1.00 98.06 97 MET A CA 1
ATOM 629 C C . MET A 1 97 ? -7.214 -7.351 8.199 1.00 98.06 97 MET A C 1
ATOM 631 O O . MET A 1 97 ? -7.672 -7.141 9.323 1.00 98.06 97 MET A O 1
ATOM 635 N N . ALA A 1 98 ? -6.104 -8.066 7.982 1.00 98.00 98 ALA A N 1
ATOM 636 C CA . ALA A 1 98 ? -5.338 -8.715 9.045 1.00 98.00 98 ALA A CA 1
ATOM 637 C C . ALA A 1 98 ? -4.824 -7.722 10.104 1.00 98.00 98 ALA A C 1
ATOM 639 O O . ALA A 1 98 ? -4.677 -8.081 11.271 1.00 98.00 98 ALA A O 1
ATOM 640 N N . THR A 1 99 ? -4.588 -6.461 9.727 1.00 96.44 99 THR A N 1
ATOM 641 C CA . THR A 1 99 ? -4.169 -5.400 10.657 1.00 96.44 99 THR A CA 1
ATOM 642 C C . THR A 1 99 ? -5.326 -4.553 11.192 1.00 96.44 99 THR A C 1
ATOM 644 O O . THR A 1 99 ? -5.123 -3.800 12.138 1.00 96.44 99 THR A O 1
ATOM 647 N N . ASN A 1 100 ? -6.530 -4.676 10.619 1.00 96.06 100 ASN A N 1
ATOM 648 C CA . ASN A 1 100 ? -7.702 -3.837 10.919 1.00 96.06 100 ASN A CA 1
ATOM 649 C C . ASN A 1 100 ? -8.904 -4.627 11.481 1.00 96.06 100 ASN A C 1
ATOM 651 O O . ASN A 1 100 ? -10.031 -4.134 11.525 1.00 96.06 100 ASN A O 1
ATOM 655 N N . GLY A 1 101 ? -8.671 -5.861 11.935 1.00 95.75 101 GLY A N 1
ATOM 656 C CA . GLY A 1 101 ? -9.634 -6.645 12.715 1.00 95.75 101 GLY A CA 1
ATOM 657 C C . GLY A 1 101 ? -10.574 -7.550 11.916 1.00 95.75 101 GLY A C 1
ATOM 658 O O . GLY A 1 101 ? -11.522 -8.067 12.498 1.00 95.75 101 GLY A O 1
ATOM 659 N N . GLU A 1 102 ? -10.340 -7.747 10.614 1.00 97.12 102 GLU A N 1
ATOM 660 C CA . GLU A 1 102 ? -11.017 -8.775 9.793 1.00 97.12 102 GLU A CA 1
ATOM 661 C C . GLU A 1 102 ? -12.562 -8.727 9.803 1.00 97.12 102 GLU A C 1
ATOM 663 O O . GLU A 1 102 ? -13.251 -9.727 9.597 1.00 97.12 102 GLU A O 1
ATOM 668 N N . THR A 1 103 ? -13.140 -7.546 10.028 1.00 97.69 103 THR A N 1
ATOM 669 C CA . THR A 1 103 ? -14.596 -7.351 10.049 1.00 97.69 103 THR A CA 1
ATOM 670 C C . THR A 1 103 ? -15.151 -6.980 8.674 1.00 97.69 103 THR A C 1
ATOM 672 O O . THR A 1 103 ? -14.429 -6.577 7.761 1.00 97.69 103 THR A O 1
ATOM 675 N N . ARG A 1 104 ? -16.482 -7.031 8.520 1.00 96.88 104 ARG A N 1
ATOM 676 C CA . ARG A 1 104 ? -17.145 -6.536 7.302 1.00 96.88 104 ARG A CA 1
ATOM 677 C C . ARG A 1 104 ? -16.899 -5.041 7.067 1.00 96.88 104 ARG A C 1
ATOM 679 O O . ARG A 1 104 ? -16.801 -4.639 5.912 1.00 96.88 104 ARG A O 1
ATOM 686 N N . THR A 1 105 ? -16.785 -4.249 8.131 1.00 97.19 105 THR A N 1
ATOM 687 C CA . THR A 1 105 ? -16.425 -2.826 8.049 1.00 97.19 105 THR A CA 1
ATOM 688 C C . THR A 1 105 ? -14.989 -2.661 7.561 1.00 97.19 105 THR A C 1
ATOM 690 O O . THR A 1 105 ? -14.767 -1.931 6.600 1.00 97.19 105 THR A O 1
ATOM 693 N N . ALA A 1 106 ? -14.039 -3.416 8.127 1.00 97.50 106 ALA A N 1
ATOM 694 C CA . ALA A 1 106 ? -12.649 -3.407 7.671 1.00 97.50 106 ALA A CA 1
ATOM 695 C C . ALA A 1 106 ? -12.541 -3.802 6.191 1.00 97.50 106 ALA A C 1
ATOM 697 O O . ALA A 1 106 ? -11.813 -3.170 5.440 1.00 97.50 106 ALA A O 1
ATOM 698 N N . LEU A 1 107 ? -13.326 -4.782 5.730 1.00 97.88 107 LEU A N 1
ATOM 699 C CA . LEU A 1 107 ? -13.386 -5.139 4.311 1.00 97.88 107 LEU A CA 1
ATOM 700 C C . LEU A 1 107 ? -13.823 -3.956 3.434 1.00 97.88 107 LEU A C 1
ATOM 702 O O . LEU A 1 107 ? -13.240 -3.752 2.371 1.00 97.88 107 LEU A O 1
ATOM 706 N N . GLN A 1 108 ? -14.822 -3.173 3.856 1.00 97.81 108 GLN A N 1
ATOM 707 C CA . GLN A 1 108 ? -15.274 -1.989 3.112 1.00 97.81 108 GLN A CA 1
ATOM 708 C C . GLN A 1 108 ? -14.182 -0.913 3.054 1.00 97.81 108 GLN A C 1
ATOM 710 O O . GLN A 1 108 ? -13.874 -0.420 1.970 1.00 97.81 108 GLN A O 1
ATOM 715 N N . GLN A 1 109 ? -13.553 -0.608 4.191 1.00 98.19 109 GLN A N 1
ATOM 716 C CA . GLN A 1 109 ? -12.484 0.391 4.286 1.00 98.19 109 GLN A CA 1
ATOM 717 C C . GLN A 1 109 ? -11.231 -0.037 3.509 1.00 98.19 109 GLN A C 1
ATOM 719 O O . GLN A 1 109 ? -10.704 0.728 2.708 1.00 98.19 109 GLN A O 1
ATOM 724 N N . CYS A 1 110 ? -10.797 -1.292 3.652 1.00 98.06 110 CYS A N 1
ATOM 725 C CA . CYS A 1 110 ? -9.659 -1.850 2.920 1.00 98.06 110 CYS A CA 1
ATOM 726 C C . CYS A 1 110 ? -9.907 -1.923 1.407 1.00 98.06 110 CYS A C 1
ATOM 728 O O . CYS A 1 110 ? -8.978 -1.710 0.631 1.00 98.06 110 CYS A O 1
ATOM 730 N N . SER A 1 111 ? -11.148 -2.180 0.975 1.00 97.12 111 SER A N 1
ATOM 731 C CA . SER A 1 111 ? -11.507 -2.125 -0.450 1.00 97.12 111 SER A CA 1
ATOM 732 C C . SER A 1 111 ? -11.424 -0.691 -0.985 1.00 97.12 111 SER A C 1
ATOM 734 O O . SER A 1 111 ? -10.791 -0.467 -2.010 1.00 97.12 111 SER A O 1
ATOM 736 N N . CYS A 1 112 ? -11.972 0.286 -0.248 1.00 97.81 112 CYS A N 1
ATOM 737 C CA . CYS A 1 112 ? -11.830 1.711 -0.570 1.00 97.81 112 CYS A CA 1
ATOM 738 C C . CYS A 1 112 ? -10.355 2.126 -0.655 1.00 97.81 112 CYS A C 1
ATOM 740 O O . CYS A 1 112 ? -9.944 2.797 -1.600 1.00 97.81 112 CYS A O 1
ATOM 742 N N . SER A 1 113 ? -9.546 1.689 0.312 1.00 97.25 113 SER A N 1
ATOM 743 C CA . SER 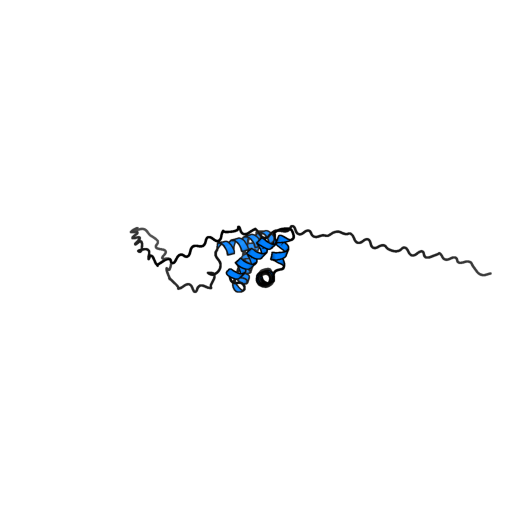A 1 113 ? -8.125 2.024 0.380 1.00 97.25 113 SER A CA 1
ATOM 744 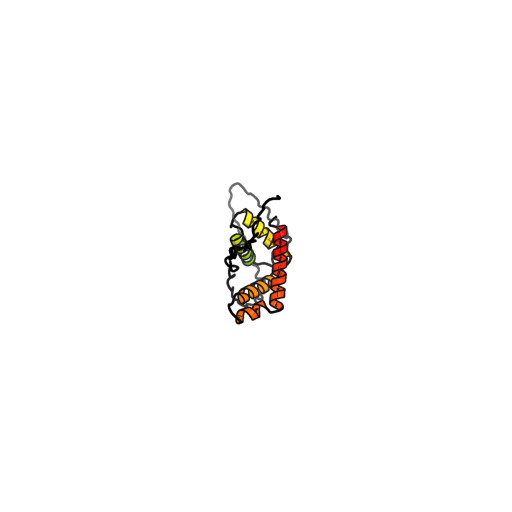C C . SER A 1 113 ? -7.363 1.515 -0.841 1.00 97.25 113 SER A C 1
ATOM 746 O O . SER A 1 113 ? -6.588 2.256 -1.448 1.00 97.25 113 SER A O 1
ATOM 748 N N . PHE A 1 114 ? -7.651 0.283 -1.272 1.00 96.75 114 PHE A N 1
ATOM 749 C CA . PHE A 1 114 ? -7.076 -0.257 -2.495 1.00 96.75 114 PHE A CA 1
ATOM 750 C C . PHE A 1 114 ? -7.491 0.539 -3.738 1.00 96.75 114 PHE A C 1
ATOM 752 O O . PHE A 1 114 ? -6.632 0.846 -4.561 1.00 96.75 114 PHE A O 1
ATOM 759 N N . ASP A 1 115 ? -8.767 0.917 -3.864 1.00 95.81 115 ASP A N 1
ATOM 760 C CA . ASP A 1 115 ? -9.247 1.704 -5.007 1.00 95.81 115 ASP A CA 1
ATOM 761 C C . ASP A 1 115 ? -8.525 3.065 -5.101 1.00 95.81 115 ASP A C 1
ATOM 763 O O . ASP A 1 115 ? -8.158 3.505 -6.194 1.00 95.81 115 ASP A O 1
ATOM 767 N N . VAL A 1 116 ? -8.234 3.708 -3.962 1.00 96.19 116 VAL A N 1
ATOM 768 C CA . VAL A 1 116 ? -7.427 4.940 -3.922 1.00 96.19 116 VAL A CA 1
ATOM 769 C C . VAL A 1 116 ? -5.984 4.666 -4.343 1.00 96.19 116 VAL A C 1
ATOM 771 O O . VAL A 1 116 ? -5.454 5.378 -5.196 1.00 96.19 116 VAL A O 1
ATOM 774 N N . VAL A 1 117 ? -5.348 3.622 -3.804 1.00 95.62 117 VAL A N 1
ATOM 775 C CA . VAL A 1 117 ? -3.967 3.263 -4.166 1.00 95.62 117 VAL A CA 1
ATOM 776 C C . VAL A 1 117 ? -3.847 2.955 -5.659 1.00 95.62 117 VAL A C 1
ATOM 778 O O . VAL A 1 117 ? -2.950 3.487 -6.312 1.00 95.62 117 VAL A O 1
ATOM 781 N N . ALA A 1 118 ? -4.765 2.163 -6.211 1.00 95.31 118 ALA A N 1
ATOM 782 C CA . ALA A 1 118 ? -4.784 1.789 -7.622 1.00 95.31 118 ALA A CA 1
ATOM 783 C C . ALA A 1 118 ? -5.010 2.992 -8.553 1.00 95.31 118 ALA A C 1
ATOM 785 O O . ALA A 1 118 ? -4.545 2.979 -9.689 1.00 95.31 118 ALA A O 1
ATOM 786 N N . SER A 1 119 ? -5.674 4.051 -8.075 1.00 93.81 119 SER A N 1
ATOM 787 C CA . SER A 1 119 ? -5.851 5.291 -8.844 1.00 93.81 119 SER A CA 1
ATOM 788 C C . SER A 1 119 ? -4.586 6.157 -8.940 1.00 93.81 119 SER A C 1
ATOM 790 O O . SER A 1 119 ? -4.487 6.997 -9.832 1.00 93.81 119 SER A O 1
ATOM 792 N N . ILE A 1 120 ? -3.619 5.962 -8.034 1.00 94.31 120 ILE A N 1
ATOM 793 C CA . ILE A 1 120 ? -2.391 6.771 -7.934 1.00 94.31 120 ILE A CA 1
ATOM 794 C C . ILE A 1 120 ? -1.177 5.989 -8.443 1.00 94.31 120 ILE A C 1
ATOM 796 O O . ILE A 1 120 ? -0.293 6.555 -9.086 1.00 94.31 120 ILE A O 1
ATOM 800 N N . VAL A 1 121 ? -1.113 4.693 -8.135 1.00 94.69 121 VAL A N 1
ATOM 801 C CA . VAL A 1 121 ? 0.044 3.836 -8.402 1.00 94.69 121 VAL A CA 1
ATOM 802 C C . VAL A 1 121 ? -0.317 2.826 -9.493 1.00 94.69 121 VAL A C 1
ATOM 804 O O . VAL A 1 121 ? -1.167 1.965 -9.253 1.00 94.69 121 VAL A O 1
ATOM 807 N N . PRO A 1 122 ? 0.339 2.861 -10.669 1.00 93.88 122 PRO A N 1
ATOM 808 C CA . PRO A 1 122 ? 0.140 1.843 -11.695 1.00 93.88 122 PRO A CA 1
ATOM 809 C C . PRO A 1 122 ? 0.698 0.489 -11.237 1.00 93.88 122 PRO A C 1
ATOM 811 O O . PRO A 1 122 ? 1.614 0.426 -10.407 1.00 93.88 122 PRO A O 1
ATOM 814 N N . TYR A 1 123 ? 0.162 -0.602 -11.786 1.00 94.06 123 TYR A N 1
ATOM 815 C CA . TYR A 1 123 ? 0.463 -1.960 -11.330 1.00 94.06 123 TYR A CA 1
ATOM 816 C C . TYR A 1 123 ? 1.959 -2.302 -11.379 1.00 94.06 123 TYR A C 1
ATOM 818 O O . TYR A 1 123 ? 2.491 -2.893 -10.439 1.00 94.06 123 TYR A O 1
ATOM 826 N N . GLU A 1 124 ? 2.681 -1.863 -12.410 1.00 93.19 124 GLU A N 1
ATOM 827 C CA . GLU A 1 124 ? 4.119 -2.105 -12.553 1.00 93.19 124 GLU A CA 1
ATOM 828 C C . GLU A 1 124 ? 4.909 -1.490 -11.392 1.00 93.19 124 GLU A C 1
ATOM 830 O O . GLU A 1 124 ? 5.807 -2.126 -10.836 1.00 93.19 124 GLU A O 1
ATOM 835 N N . ARG A 1 125 ? 4.534 -0.274 -10.971 1.00 94.75 125 ARG A N 1
ATOM 836 C CA . ARG A 1 125 ? 5.169 0.414 -9.837 1.00 94.75 125 ARG A CA 1
ATOM 837 C C . ARG A 1 125 ? 4.816 -0.237 -8.508 1.00 94.75 125 ARG A C 1
ATOM 839 O O . ARG A 1 125 ? 5.666 -0.294 -7.621 1.00 94.75 125 ARG A O 1
ATOM 846 N N . TYR A 1 126 ? 3.605 -0.774 -8.376 1.00 95.00 126 TYR A N 1
ATOM 847 C CA . TYR A 1 126 ? 3.224 -1.574 -7.216 1.00 95.00 126 TYR A CA 1
ATOM 848 C C . TYR A 1 126 ? 4.054 -2.862 -7.110 1.00 95.00 126 TYR A C 1
ATOM 850 O O . TYR A 1 126 ? 4.612 -3.143 -6.046 1.00 95.00 126 TYR A O 1
ATOM 858 N N . VAL A 1 127 ? 4.200 -3.616 -8.206 1.00 95.06 127 VAL A N 1
ATOM 859 C CA . VAL A 1 127 ? 5.013 -4.845 -8.237 1.00 95.06 127 VAL A CA 1
ATOM 860 C C . VAL A 1 127 ? 6.470 -4.532 -7.914 1.00 95.06 127 VAL A C 1
ATOM 862 O O . VAL A 1 127 ? 7.078 -5.212 -7.085 1.00 95.06 127 VAL A O 1
ATOM 865 N N . GLU A 1 128 ? 7.020 -3.468 -8.494 1.00 95.44 128 GLU A N 1
ATOM 866 C CA . GLU A 1 128 ? 8.376 -3.016 -8.200 1.00 95.44 128 GLU A CA 1
ATOM 867 C C . GLU A 1 128 ? 8.552 -2.699 -6.706 1.00 95.44 128 GLU A C 1
ATOM 869 O O . GLU A 1 128 ? 9.436 -3.260 -6.053 1.00 95.44 128 GLU A O 1
ATOM 874 N N . ALA A 1 129 ? 7.673 -1.874 -6.128 1.00 96.06 129 ALA A N 1
ATOM 875 C CA . ALA A 1 129 ? 7.711 -1.536 -4.706 1.00 96.06 129 ALA A CA 1
ATOM 876 C C . ALA A 1 129 ? 7.579 -2.779 -3.807 1.00 96.06 129 ALA A C 1
ATOM 878 O O . ALA A 1 129 ? 8.332 -2.927 -2.842 1.00 96.06 129 ALA A O 1
ATOM 879 N N . SER A 1 130 ? 6.667 -3.702 -4.133 1.00 92.75 130 SER A N 1
ATOM 880 C CA . SER A 1 130 ? 6.483 -4.956 -3.388 1.00 92.75 130 SER A CA 1
ATOM 881 C C . SER A 1 130 ? 7.733 -5.846 -3.432 1.00 92.75 130 SER A C 1
ATOM 883 O O . SER A 1 130 ? 8.114 -6.442 -2.423 1.00 92.75 130 SER A O 1
ATOM 885 N N . THR A 1 131 ? 8.442 -5.850 -4.563 1.00 94.44 131 THR A N 1
ATOM 886 C CA . THR A 1 131 ? 9.683 -6.607 -4.747 1.00 94.44 131 THR A CA 1
ATOM 887 C C . THR A 1 131 ? 10.809 -6.016 -3.902 1.00 94.44 131 THR A C 1
ATOM 889 O O . THR A 1 131 ? 11.487 -6.749 -3.178 1.00 94.44 131 THR A O 1
ATOM 892 N N . TRP A 1 132 ? 10.975 -4.688 -3.910 1.00 95.75 132 TRP A N 1
ATOM 893 C CA . TRP A 1 132 ? 11.944 -4.006 -3.046 1.00 95.75 132 TRP A CA 1
ATOM 894 C C . TRP A 1 132 ? 11.656 -4.232 -1.560 1.00 95.75 132 TRP A C 1
ATOM 896 O O . TRP A 1 132 ? 12.582 -4.504 -0.796 1.00 95.75 132 TRP A O 1
ATOM 906 N N . LEU A 1 133 ? 10.383 -4.197 -1.149 1.00 93.88 133 LEU A N 1
ATOM 907 C CA . LEU A 1 133 ? 9.975 -4.511 0.223 1.00 93.88 133 LEU A CA 1
ATOM 908 C C . LEU A 1 133 ? 10.280 -5.967 0.595 1.00 93.88 133 LEU A C 1
ATOM 910 O O . LEU A 1 133 ? 10.712 -6.223 1.717 1.00 93.88 133 LEU A O 1
ATOM 914 N N . SER A 1 134 ? 10.094 -6.919 -0.322 1.00 93.19 134 SER A N 1
ATOM 915 C CA . SER A 1 134 ? 10.436 -8.327 -0.093 1.00 93.19 134 SER A CA 1
ATOM 916 C C . SER A 1 134 ? 11.947 -8.532 0.046 1.00 93.19 134 SER A C 1
ATOM 918 O O . SER A 1 134 ? 12.408 -9.144 1.007 1.00 93.19 134 SER A O 1
ATOM 920 N N . MET A 1 135 ? 12.752 -7.988 -0.870 1.00 93.25 135 MET A N 1
ATOM 921 C CA . MET A 1 135 ? 14.218 -8.104 -0.807 1.00 93.25 135 MET A CA 1
ATOM 922 C C . MET A 1 135 ? 14.804 -7.350 0.393 1.00 93.25 135 MET A C 1
ATOM 924 O O . MET A 1 135 ? 15.768 -7.795 1.016 1.00 93.25 135 MET A O 1
ATOM 928 N N . GLY A 1 136 ? 14.183 -6.231 0.764 1.00 93.50 136 GLY A N 1
ATOM 929 C CA . GLY A 1 136 ? 14.543 -5.439 1.931 1.00 93.50 136 GLY A CA 1
ATOM 930 C C . GLY A 1 136 ? 14.270 -6.131 3.267 1.00 93.50 136 GLY A C 1
ATOM 931 O O . GLY A 1 136 ? 14.767 -5.653 4.281 1.00 93.50 136 GLY A O 1
ATOM 932 N N . GLN A 1 137 ? 13.537 -7.247 3.312 1.00 92.69 137 GLN A N 1
ATOM 933 C CA . GLN A 1 137 ? 13.350 -8.031 4.542 1.00 92.69 137 GLN A CA 1
ATOM 934 C C . GLN A 1 137 ? 14.545 -8.938 4.863 1.00 92.69 137 GLN A C 1
ATOM 936 O O . GLN A 1 137 ? 14.658 -9.424 5.989 1.00 92.69 137 GLN A O 1
ATOM 941 N N . VAL A 1 138 ? 15.472 -9.141 3.918 1.00 93.56 138 VAL A N 1
ATOM 942 C CA . VAL A 1 138 ? 16.687 -9.927 4.164 1.00 93.56 138 VAL A CA 1
ATOM 943 C C . VAL A 1 138 ? 17.504 -9.274 5.285 1.00 93.56 138 VAL A C 1
ATOM 945 O O . VAL A 1 138 ? 17.806 -8.077 5.270 1.00 93.56 138 VAL A O 1
ATOM 948 N N . THR A 1 139 ? 17.862 -10.062 6.294 1.00 92.12 139 THR A N 1
ATOM 949 C CA . THR A 1 139 ? 18.619 -9.579 7.451 1.00 92.12 139 THR A CA 1
ATOM 950 C C . THR A 1 139 ? 20.092 -9.348 7.114 1.00 92.12 139 THR A C 1
ATOM 952 O O . THR A 1 139 ? 20.676 -10.047 6.285 1.00 92.12 139 THR A O 1
ATOM 955 N N . GLY A 1 140 ? 20.720 -8.403 7.815 1.00 92.56 140 GLY A N 1
ATOM 956 C CA . GLY A 1 140 ? 22.137 -8.074 7.650 1.00 92.56 140 GLY A CA 1
ATOM 957 C C . GLY A 1 140 ? 22.422 -7.134 6.476 1.00 92.56 140 GLY A C 1
ATOM 958 O O . GLY A 1 140 ? 21.521 -6.510 5.912 1.00 92.56 140 GLY A O 1
ATOM 959 N N . GLU A 1 141 ? 23.702 -7.041 6.114 1.00 89.06 141 GLU A N 1
ATOM 960 C CA . GLU A 1 141 ? 24.205 -6.080 5.119 1.00 89.06 141 GLU A CA 1
ATOM 961 C C . GLU A 1 141 ? 23.669 -6.330 3.702 1.00 89.06 141 GLU A C 1
ATOM 963 O O . GLU A 1 141 ? 23.611 -5.442 2.862 1.00 89.06 141 GLU A O 1
ATOM 968 N N . LYS A 1 142 ? 23.219 -7.550 3.406 1.00 88.25 142 LYS A N 1
ATOM 969 C CA . LYS A 1 142 ? 22.643 -7.843 2.091 1.00 88.25 142 LYS A CA 1
ATOM 970 C C . LYS A 1 142 ? 21.296 -7.157 1.888 1.00 88.25 142 LYS A C 1
ATOM 972 O O . LYS A 1 142 ? 21.049 -6.676 0.793 1.00 88.25 142 LYS A O 1
ATOM 977 N N . GLY A 1 143 ? 20.468 -7.050 2.928 1.00 91.25 143 GLY A N 1
ATOM 978 C CA . GLY A 1 143 ? 19.195 -6.332 2.842 1.00 91.25 143 GLY A CA 1
ATOM 979 C C . GLY A 1 143 ? 19.327 -4.814 2.918 1.00 91.25 143 GLY A C 1
ATOM 980 O O . GLY A 1 143 ? 18.468 -4.114 2.386 1.00 91.25 143 GLY A O 1
ATOM 981 N N . SER A 1 144 ? 20.387 -4.286 3.550 1.00 91.19 144 SER A N 1
ATOM 982 C CA . SER A 1 144 ? 20.609 -2.832 3.632 1.00 91.19 144 SER A CA 1
ATOM 983 C C . SER A 1 144 ? 20.767 -2.227 2.235 1.00 91.19 144 SER A C 1
ATOM 985 O O . SER A 1 144 ? 20.128 -1.224 1.937 1.00 91.19 144 SER A O 1
ATOM 987 N N . ILE A 1 145 ? 21.486 -2.904 1.336 1.00 90.88 145 ILE A N 1
ATOM 988 C CA . ILE A 1 145 ? 21.685 -2.462 -0.053 1.00 90.88 145 ILE A CA 1
ATOM 989 C C . ILE A 1 145 ? 20.344 -2.272 -0.786 1.00 90.88 145 ILE A C 1
ATOM 991 O O . ILE A 1 145 ? 20.152 -1.273 -1.479 1.00 90.88 145 ILE A O 1
ATOM 995 N N . PHE A 1 146 ? 19.385 -3.184 -0.592 1.00 91.81 146 PHE A N 1
ATOM 996 C CA . PHE A 1 146 ? 18.064 -3.088 -1.224 1.00 91.81 146 PHE A CA 1
ATOM 997 C C . PHE A 1 146 ? 17.195 -1.982 -0.613 1.00 91.81 146 PHE A C 1
ATOM 999 O O . PHE A 1 146 ? 16.433 -1.349 -1.338 1.00 91.81 146 PHE A O 1
ATOM 1006 N N . ARG A 1 147 ? 17.313 -1.706 0.692 1.00 91.56 147 ARG A N 1
ATOM 1007 C CA . ARG A 1 147 ? 16.567 -0.622 1.362 1.00 91.56 147 ARG A CA 1
ATOM 1008 C C . ARG A 1 147 ? 17.130 0.766 1.051 1.00 91.56 147 ARG A C 1
ATOM 1010 O O . ARG A 1 147 ? 16.376 1.733 0.993 1.00 91.56 147 ARG A O 1
ATOM 1017 N N . GLU A 1 148 ? 18.442 0.867 0.846 1.00 92.19 148 GLU A N 1
ATOM 1018 C CA . GLU A 1 148 ? 19.118 2.158 0.707 1.00 92.19 148 GLU A CA 1
ATOM 1019 C C . GLU A 1 148 ? 19.201 2.693 -0.727 1.00 92.19 148 GLU A C 1
ATOM 1021 O O . GLU A 1 148 ? 19.425 3.897 -0.893 1.00 92.19 148 GLU A O 1
ATOM 1026 N N . SER A 1 149 ? 18.995 1.843 -1.739 1.00 93.88 149 SER A N 1
ATOM 1027 C CA . SER A 1 149 ? 19.015 2.254 -3.151 1.00 93.88 149 SER A CA 1
ATOM 1028 C C . SER A 1 149 ? 17.983 3.346 -3.470 1.00 93.88 149 SER A C 1
ATOM 1030 O O . SER A 1 149 ? 16.910 3.424 -2.861 1.00 93.88 149 SER A O 1
ATOM 1032 N N . ALA A 1 150 ? 18.318 4.222 -4.420 1.00 95.31 150 ALA A N 1
ATOM 1033 C CA . ALA A 1 150 ? 17.471 5.355 -4.788 1.00 95.31 150 ALA A CA 1
ATOM 1034 C C . ALA A 1 150 ? 16.158 4.888 -5.436 1.00 95.31 150 ALA A C 1
ATOM 1036 O O . ALA A 1 150 ? 15.092 5.422 -5.138 1.00 95.31 150 ALA A O 1
ATOM 1037 N N . GLU A 1 151 ? 16.236 3.851 -6.265 1.00 92.06 151 GLU A N 1
ATOM 1038 C CA . GLU A 1 151 ? 15.118 3.227 -6.968 1.00 92.06 151 GLU A CA 1
ATOM 1039 C C . GLU A 1 151 ? 14.127 2.598 -5.981 1.00 92.06 151 GLU A C 1
ATOM 1041 O O . GLU A 1 151 ? 12.923 2.840 -6.074 1.00 92.06 151 GLU A O 1
ATOM 1046 N N . SER A 1 152 ? 14.637 1.883 -4.971 1.00 93.38 152 SER A N 1
ATOM 1047 C CA . SER A 1 152 ? 13.827 1.324 -3.883 1.00 93.38 152 SER A CA 1
ATOM 1048 C C . SER A 1 152 ? 13.081 2.413 -3.120 1.00 93.38 152 SER A C 1
ATOM 1050 O O . SER A 1 152 ? 11.862 2.343 -2.956 1.00 93.38 152 SER A O 1
ATOM 1052 N N . LYS A 1 153 ? 13.785 3.478 -2.718 1.00 95.62 153 LYS A N 1
ATOM 1053 C CA . LYS A 1 153 ? 13.177 4.608 -2.001 1.00 95.62 153 LYS A CA 1
ATOM 1054 C C . LYS A 1 153 ? 12.120 5.321 -2.838 1.00 95.62 153 LYS A C 1
ATOM 1056 O O . LYS A 1 153 ? 11.092 5.704 -2.286 1.00 95.62 153 LYS A O 1
ATOM 1061 N N . ALA A 1 154 ? 12.345 5.475 -4.142 1.00 95.75 154 ALA A N 1
ATOM 1062 C CA . ALA A 1 154 ? 11.367 6.066 -5.047 1.00 95.75 154 ALA A CA 1
ATOM 1063 C C . ALA A 1 154 ? 10.104 5.195 -5.150 1.00 95.75 154 ALA A C 1
ATOM 1065 O O . ALA A 1 154 ? 9.013 5.674 -4.855 1.00 95.75 154 ALA A O 1
ATOM 1066 N N . ALA A 1 155 ? 10.247 3.906 -5.481 1.00 93.44 155 ALA A N 1
ATOM 1067 C CA . ALA A 1 155 ? 9.111 2.990 -5.636 1.00 93.44 155 ALA A CA 1
ATOM 1068 C C . ALA A 1 155 ? 8.311 2.814 -4.337 1.00 93.44 155 ALA A C 1
ATOM 1070 O O . ALA A 1 155 ? 7.083 2.917 -4.331 1.00 93.44 155 ALA A O 1
ATOM 1071 N N . ILE A 1 156 ? 8.999 2.610 -3.211 1.00 95.81 156 ILE A N 1
ATOM 1072 C CA . ILE A 1 156 ? 8.353 2.503 -1.899 1.00 95.81 156 ILE A CA 1
ATOM 1073 C C . ILE A 1 156 ? 7.721 3.842 -1.504 1.00 95.81 156 ILE A C 1
ATOM 1075 O O . ILE A 1 156 ? 6.631 3.855 -0.936 1.00 95.81 156 ILE A O 1
ATOM 1079 N N . GLY A 1 157 ? 8.372 4.967 -1.804 1.00 96.75 157 GLY A N 1
ATOM 1080 C CA . GLY A 1 157 ? 7.869 6.305 -1.504 1.00 96.75 157 GLY A CA 1
ATOM 1081 C C . GLY A 1 157 ? 6.549 6.620 -2.206 1.00 96.75 157 GLY A C 1
ATOM 1082 O O . GLY A 1 157 ? 5.631 7.126 -1.559 1.00 96.75 157 GLY A O 1
ATOM 1083 N N . ASP A 1 158 ? 6.431 6.274 -3.489 1.00 94.88 158 ASP A N 1
ATOM 1084 C CA . ASP A 1 158 ? 5.193 6.426 -4.264 1.00 94.88 158 ASP A CA 1
ATOM 1085 C C . ASP A 1 158 ? 4.050 5.618 -3.628 1.00 94.88 158 ASP A C 1
ATOM 1087 O O . ASP A 1 158 ? 2.976 6.157 -3.349 1.00 94.88 158 ASP A O 1
ATOM 1091 N N . LEU A 1 159 ? 4.313 4.348 -3.293 1.00 96.12 159 LEU A N 1
ATOM 1092 C CA . LEU A 1 159 ? 3.333 3.471 -2.652 1.00 96.12 159 LEU A CA 1
ATOM 1093 C C . LEU A 1 159 ? 2.916 3.976 -1.262 1.00 96.12 159 LEU A C 1
ATOM 1095 O O . LEU A 1 159 ? 1.729 3.999 -0.943 1.00 96.12 159 LEU A O 1
ATOM 1099 N N . ARG A 1 160 ? 3.869 4.404 -0.427 1.00 95.81 160 ARG A N 1
ATOM 1100 C CA . ARG A 1 160 ? 3.587 4.913 0.927 1.00 95.81 160 ARG A CA 1
ATOM 1101 C C . ARG A 1 160 ? 2.795 6.214 0.902 1.00 95.81 160 ARG A C 1
ATOM 1103 O O . ARG A 1 160 ? 1.940 6.414 1.759 1.00 95.81 160 ARG A O 1
ATOM 1110 N N . ARG A 1 161 ? 3.047 7.079 -0.081 1.00 97.19 161 ARG A N 1
ATOM 1111 C CA . ARG A 1 161 ? 2.270 8.305 -0.287 1.00 97.19 161 ARG A CA 1
ATOM 1112 C C . ARG A 1 161 ? 0.821 7.989 -0.648 1.00 97.19 161 ARG A C 1
ATOM 1114 O O . ARG A 1 161 ? -0.077 8.549 -0.032 1.00 97.19 161 ARG A O 1
ATOM 1121 N N . ALA A 1 162 ? 0.605 7.064 -1.581 1.00 96.75 162 ALA A N 1
ATOM 1122 C CA . ALA A 1 162 ? -0.736 6.626 -1.958 1.00 96.75 162 ALA A CA 1
ATOM 1123 C C . ALA A 1 162 ? -1.479 5.962 -0.785 1.00 96.75 162 ALA A C 1
ATOM 1125 O O . ALA A 1 162 ? -2.655 6.230 -0.568 1.00 96.75 162 ALA A O 1
ATOM 1126 N N . GLN A 1 163 ? -0.783 5.153 0.021 1.00 95.88 163 GLN A N 1
ATOM 1127 C CA . GLN A 1 163 ? -1.348 4.556 1.236 1.00 95.88 163 GLN A CA 1
ATOM 1128 C C . GLN A 1 163 ? -1.736 5.610 2.281 1.00 95.88 163 GLN A C 1
ATOM 1130 O O . GLN A 1 163 ? -2.788 5.491 2.895 1.00 95.88 163 GLN A O 1
ATOM 1135 N N . ALA A 1 164 ? -0.925 6.654 2.466 1.00 97.25 164 ALA A N 1
ATOM 1136 C CA . ALA A 1 164 ? -1.265 7.744 3.379 1.00 97.25 164 ALA A CA 1
ATOM 1137 C C . ALA A 1 164 ? -2.501 8.531 2.906 1.00 97.25 164 ALA A C 1
ATOM 1139 O O . ALA A 1 164 ? -3.331 8.921 3.718 1.00 97.25 164 ALA A O 1
ATOM 1140 N N . GLU A 1 165 ? -2.650 8.743 1.598 1.00 97.00 165 GLU A N 1
ATOM 1141 C CA . GLU A 1 165 ? -3.853 9.358 1.025 1.00 97.00 165 GLU A CA 1
ATOM 1142 C C . GLU A 1 165 ? -5.092 8.473 1.201 1.00 97.00 165 GLU A C 1
ATOM 1144 O O . GLU A 1 165 ? -6.172 8.971 1.517 1.00 97.00 165 GLU A O 1
ATOM 1149 N N . ALA A 1 166 ? -4.928 7.161 1.035 1.00 97.38 166 ALA A N 1
ATOM 1150 C CA . ALA A 1 166 ? -5.982 6.181 1.247 1.00 97.38 166 ALA A CA 1
ATOM 1151 C C . ALA A 1 166 ? -6.442 6.122 2.712 1.00 97.38 166 ALA A C 1
ATOM 1153 O O . ALA A 1 166 ? -7.644 6.054 2.959 1.00 97.38 166 ALA A O 1
ATOM 1154 N N . GLU A 1 167 ? -5.513 6.219 3.669 1.00 95.56 167 GLU A N 1
ATOM 1155 C CA . GLU A 1 167 ? -5.820 6.253 5.105 1.00 95.56 167 GLU A CA 1
ATOM 1156 C C . GLU A 1 167 ? -6.810 7.379 5.430 1.00 95.56 167 GLU A C 1
ATOM 1158 O O . GLU A 1 167 ? -7.903 7.130 5.931 1.00 95.56 167 GLU A O 1
ATOM 1163 N N . ILE A 1 168 ? -6.478 8.610 5.030 1.00 96.94 168 ILE A N 1
ATOM 1164 C CA . ILE A 1 168 ? -7.305 9.793 5.307 1.00 96.94 168 ILE A CA 1
ATOM 1165 C C . ILE A 1 168 ? -8.658 9.741 4.585 1.00 96.94 168 ILE A C 1
ATOM 1167 O O . ILE A 1 168 ? -9.627 10.337 5.035 1.00 96.94 168 ILE A O 1
ATOM 1171 N N . ARG A 1 169 ? -8.757 9.063 3.438 1.00 96.56 169 ARG A N 1
ATOM 1172 C CA . ARG A 1 169 ? -10.011 9.012 2.667 1.00 96.56 169 ARG A CA 1
ATOM 1173 C C . ARG A 1 169 ? -10.959 7.904 3.097 1.00 96.56 169 ARG A C 1
ATOM 1175 O O . ARG A 1 169 ? -12.163 8.053 2.906 1.00 96.56 169 ARG A O 1
ATOM 1182 N N . CYS A 1 170 ? -10.424 6.792 3.588 1.00 97.12 170 CYS A N 1
ATOM 1183 C CA . CYS A 1 170 ? -11.182 5.553 3.740 1.00 97.12 170 CYS A CA 1
ATOM 1184 C C . CYS A 1 170 ? -11.323 5.079 5.193 1.00 97.12 170 CYS A C 1
ATOM 1186 O O . CYS A 1 170 ? -12.131 4.180 5.426 1.00 97.12 170 CYS A O 1
ATOM 1188 N N . PHE A 1 171 ? -10.568 5.643 6.144 1.00 94.38 171 PHE A N 1
ATOM 1189 C CA . PHE A 1 171 ? -10.566 5.217 7.553 1.00 94.38 171 PHE A CA 1
ATOM 1190 C C . PHE A 1 171 ? -11.012 6.295 8.557 1.00 94.38 171 PHE A C 1
ATOM 1192 O O . PHE A 1 171 ? -10.914 6.071 9.763 1.00 94.38 171 PHE A O 1
ATOM 1199 N N . GLU A 1 172 ? -11.543 7.423 8.080 1.00 83.56 172 GLU A N 1
ATOM 1200 C CA . GLU A 1 172 ? -12.261 8.410 8.912 1.00 83.56 172 GLU A CA 1
ATOM 1201 C C . GLU A 1 172 ? -13.682 7.947 9.294 1.00 83.56 172 GLU A C 1
ATOM 1203 O O . GLU A 1 172 ? -14.295 7.153 8.536 1.00 83.56 172 GLU A O 1
#

Sequence (172 aa):
MQRAIGAALLAAPMLLVTAPASLAQTAPGIAPPAVGAGTAGGAGATGNAAASPGAASTLTGEGAGAVRFPTDAGEAASITRTDYPTTAIADYVFACMATNGETRTALQQCSCSFDVVASIVPYERYVEASTWLSMGQVTGEKGSIFRESAESKAAIGDLRRAQAEAEIRCFE

Radius of gyration: 31.13 Å; chains: 1; bounding box: 68×66×111 Å

=== Feature glossary ===
The record interleaves many kinds of information about one protein. Here is each kind framed as the question it answers.

Q: What are the backbone torsion angles?
A: φ (phi) and ψ (psi) are the two rotatable backbone dihedrals per residue: φ is the C(i-1)–N–Cα–C torsion, ψ is the N–Cα–C–N(i+1) torsion, both in degrees on (−180°, 180°]. α-helical residues cluster near (−60°, −45°); β-strand residues near (−120°, +130°). A Ramachandran plot is simply a scatter of (φ, ψ) for every residue.

Q: What is the amino-acid chain?
A: This is the polypeptide sequence — one letter per residue, N-terminus first. Length ranges from a few dozen residues for small domains to over a thousand for large multi-domain proteins.

Q: How mobile is each atom in the crystal?
A: For experimental (PDB) structures, the B-factor (temperature factor) quantifies the positional spread of each atom in the crystal — a combination of thermal vibration and static disorder — in units of Å². High B-factors mark flexible loops or poorly resolved regions; low B-factors mark the rigid, well-ordered core.

Q: Are the domains correctly placed relative to each other?
A: Predicted Aligned Error (PAE) is an AlphaFold confidence matrix: entry (i, j) is the expected error in the position of residue j, in ångströms, when the prediction is superimposed on the true structure at residue i. Low PAE within a block of residues means that block is internally rigid and well-predicted; high PAE between two blocks means their relative placement is uncertain even if each block individually is confident.

Q: How confident is the AlphaFold model at each residue?
A: pLDDT is the predicted lDDT-Cα score: AlphaFold's confidence that the local environment of each residue (all inter-atomic distances within 15 Å) is correctly placed. It is a per-residue number between 0 and 100, with higher meaning more reliable.

Q: What family and function is it annotated with?
A: Functional annotations link the protein to curated databases. InterPro entries identify conserved domains and families by matching the sequence against member-database signatures (Pfam, PROSITE, CDD, …). Gene Ontology (GO) terms describe molecular function, biological process, and cellular component in a controlled vocabulary. CATH places the structure in a hierarchical fold classification (Class/Architecture/Topology/Homologous-superfamily). The organism is the source species.

Q: How big and how compact is the whole molecule?
A: Three whole-structure scalars: the radius of gyration (RMS distance of Cα from centroid, in Å), the count of Cα–Cα contacts (pairs closer than 8 Å and separated by more than four residues in sequence — i.e. tertiary, not local, contacts), and the bounding-box dimensions. Together they distinguish compact globular folds from extended fibres or disordered chains.

Q: What known structures does this most resemble?
A: The Foldseek neighbor list gives the closest experimentally determined structures in the PDB, ranked by structural alignment. TM-score near 1 means near-identical fold; near 0.3 means only rough topology match. This is how one finds what a novel AlphaFold prediction most resembles in the solved-structure universe.

Q: Which residues are buried vs exposed?
A: SASA measures how much of the protein is reachable by solvent. It is computed by rolling a water-sized probe over the atomic surface and summing the exposed area (Å²). Per-residue SASA distinguishes core (buried, low SASA) from surface (exposed, high SASA) residues; total SASA is a whole-molecule size measure.

Q: Which residues are in helices, strands, or loops?
A: Eight-state secondary structure (DSSP): H is the canonical α-helix, G the tighter 3₁₀-helix, I the wider π-helix; E/B are β-structure, T and S are turns and bends, and '-' is everything else. DSSP derives these from the pattern of main-chain N–H···O=C hydrogen bonds, not from the sequence.

Q: Where is each backbone atom in 3D?
A: Structure coordinates are given as an mmCIF _atom_site loop: one row per atom with element, residue name, chain id, sequence number, and x/y/z position in Å. Only the four main-chain atoms per residue are included here; side chains are omitted to keep the record compact.

Q: What if only a Cα trace is available?
A: Three-state secondary structure (P-SEA) collapses the eight DSSP classes into helix (a), strand (b), and coil (c). P-SEA assigns these from Cα geometry alone — distances and angles — without requiring backbone oxygens, so it works on any Cα trace.

Q: What do the rendered images show?
A: The six renders are orthographic views along the three Cartesian axes in both directions. Representation (cartoon, sticks, or surface) and color scheme (sequence-rainbow or by-chain) vary across proteins so the training set covers all the common visualization conventions.

Q: What does the local fold look like, residue by residue?
A: Foldseek's 3Di representation compresses backbone geometry into a per-residue letter drawn from a learned twenty-state alphabet. It captures the tertiary interaction pattern around each residue — which residues are packed against it in space, regardless of where they are in sequence.

Q: What do the diagnostic plots show?
A: The contact map is a binary N×N matrix image: pixel (i, j) is dark where Cα_i and Cα_j are within 8 Å and |i−j|>4. Because the |i−j|>4 filter removes local helical contacts, off-diagonal stripes parallel to the main diagonal indicate parallel β-sheets; stripes perpendicular to it indicate antiparallel β-sheets. The Ramachandran plot scatters every residue's (φ, ψ) pair against the sterically allowed regions. The PAE heatmap renders the predicted-aligned-error matrix.